Protein AF-A0A690A4S1-F1 (afdb_monomer_lite)

Foldseek 3Di:
DDDDPDPCPPPDDDDAPAEWQFFDPVPWDWFQDDPVSQAIGTPATETEPVGCPVDAWHHYPRHPPDIDGDPVVVVVCVVVVPPDDDDDDHHYDYD

InterPro domains:
  IPR012433 Immunity MXAN_0049 protein [PF07791] (12-90)

Organism: Campylobacter coli (NCBI:txid195)

Sequence (95 aa):
IKSQEMNYYDCKIMHVTKSLEALDYEHSVYTYMGDNNEYLSITKAVLKKSKLDGSHIFRIKDDEIPVFVSSEFRKIVRENNLLGFSFSEVMVYEN

Structure (mmCIF, N/CA/C/O backbone):
data_AF-A0A690A4S1-F1
#
_entry.id   AF-A0A690A4S1-F1
#
loop_
_atom_site.group_PDB
_atom_site.id
_atom_site.type_symbol
_atom_site.label_atom_id
_atom_site.label_alt_id
_atom_site.label_comp_id
_atom_site.label_asym_id
_atom_site.label_entity_id
_atom_site.label_seq_id
_atom_site.pdbx_PDB_ins_code
_atom_site.Cartn_x
_atom_site.Cartn_y
_atom_site.Cartn_z
_atom_site.occupancy
_atom_site.B_iso_or_equiv
_atom_site.auth_seq_id
_atom_site.auth_comp_id
_atom_site.auth_asym_id
_atom_site.auth_atom_id
_atom_site.pdbx_PDB_model_num
ATOM 1 N N . ILE A 1 1 ? 10.401 4.481 34.175 1.00 48.59 1 ILE A N 1
ATOM 2 C CA . ILE A 1 1 ? 9.348 3.979 33.259 1.00 48.59 1 ILE A CA 1
ATOM 3 C C . ILE A 1 1 ? 9.302 2.473 33.463 1.00 48.59 1 ILE A C 1
ATOM 5 O O . ILE A 1 1 ? 10.305 1.826 33.200 1.00 48.59 1 ILE A O 1
ATOM 9 N N . LYS A 1 2 ? 8.239 1.934 34.069 1.00 42.28 2 LYS A N 1
ATOM 10 C CA . LYS A 1 2 ? 8.089 0.478 34.204 1.00 42.28 2 LYS A CA 1
ATOM 11 C C . LYS A 1 2 ? 7.622 -0.050 32.850 1.00 42.28 2 LYS A C 1
ATOM 13 O O . LYS A 1 2 ? 6.566 0.362 32.384 1.00 42.28 2 LYS A O 1
ATOM 18 N N . SER A 1 3 ? 8.420 -0.899 32.216 1.00 55.97 3 SER A N 1
ATOM 19 C CA . SER A 1 3 ? 8.002 -1.669 31.047 1.00 55.97 3 SER A CA 1
ATOM 20 C C . SER A 1 3 ? 6.907 -2.640 31.490 1.00 55.97 3 SER A C 1
ATOM 22 O O . SER A 1 3 ? 7.179 -3.570 32.246 1.00 55.97 3 SER A O 1
ATOM 24 N N . GLN A 1 4 ? 5.660 -2.403 31.084 1.00 60.72 4 GLN A N 1
ATOM 25 C CA . GLN A 1 4 ? 4.663 -3.469 31.102 1.00 60.72 4 GLN A CA 1
ATOM 26 C C . GLN A 1 4 ? 5.064 -4.476 30.024 1.00 60.72 4 GLN A C 1
ATOM 28 O O . GLN A 1 4 ? 5.196 -4.106 28.859 1.00 60.72 4 GLN A O 1
ATOM 33 N N . GLU A 1 5 ? 5.283 -5.732 30.408 1.00 61.72 5 GLU A N 1
ATOM 34 C CA . GLU A 1 5 ? 5.373 -6.827 29.446 1.00 61.72 5 GLU A CA 1
ATOM 35 C C . GLU A 1 5 ? 4.012 -6.959 28.752 1.00 61.72 5 GLU A C 1
ATOM 37 O O . GLU A 1 5 ? 3.016 -7.349 29.363 1.00 61.72 5 GLU A O 1
ATOM 42 N N . MET A 1 6 ? 3.944 -6.572 27.477 1.00 61.81 6 MET A N 1
ATOM 43 C CA . MET A 1 6 ? 2.785 -6.850 26.635 1.00 61.81 6 MET A CA 1
ATOM 44 C C . MET A 1 6 ? 2.732 -8.354 26.369 1.00 61.81 6 MET A C 1
ATOM 46 O O . MET A 1 6 ? 3.665 -8.938 25.820 1.00 61.81 6 MET A O 1
ATOM 50 N N . ASN A 1 7 ? 1.632 -8.981 26.768 1.00 62.22 7 ASN A N 1
ATOM 51 C CA . ASN A 1 7 ? 1.391 -10.402 26.575 1.00 62.22 7 ASN A CA 1
ATOM 52 C C . ASN A 1 7 ? 0.973 -10.644 25.107 1.00 62.22 7 ASN A C 1
ATOM 54 O O . ASN A 1 7 ? -0.196 -10.521 24.755 1.00 62.22 7 ASN A O 1
ATOM 58 N N . TYR A 1 8 ? 1.947 -10.909 24.228 1.00 65.00 8 TYR A N 1
ATOM 59 C CA . TYR A 1 8 ? 1.743 -11.088 22.778 1.00 65.00 8 TYR A CA 1
ATOM 60 C C . TYR A 1 8 ? 1.095 -12.427 22.384 1.00 65.00 8 TYR A C 1
ATOM 62 O O . TYR A 1 8 ? 0.912 -12.676 21.194 1.00 65.00 8 TYR A O 1
ATOM 70 N N . TYR A 1 9 ? 0.750 -13.297 23.338 1.00 67.31 9 TYR A N 1
ATOM 71 C CA . TYR A 1 9 ? 0.261 -14.648 23.040 1.00 67.31 9 TYR A CA 1
ATOM 72 C C . TYR A 1 9 ? -1.090 -14.666 22.296 1.00 67.31 9 TYR A C 1
ATOM 74 O O . TYR A 1 9 ? -1.369 -15.632 21.591 1.00 67.31 9 TYR A O 1
ATOM 82 N N . ASP A 1 10 ? -1.865 -13.577 22.359 1.00 81.44 10 ASP A N 1
ATOM 83 C CA . ASP A 1 10 ? -3.124 -13.415 21.614 1.00 81.44 10 ASP A CA 1
ATOM 84 C C . ASP A 1 10 ? -2.985 -12.583 20.320 1.00 81.44 10 ASP A C 1
ATOM 86 O O . ASP A 1 10 ? -3.967 -12.349 19.609 1.00 81.44 10 ASP A O 1
ATOM 90 N N . CYS A 1 11 ? -1.775 -12.131 19.971 1.00 78.44 11 CYS A N 1
ATOM 91 C CA . CYS A 1 11 ? -1.544 -11.378 18.739 1.00 78.44 11 CYS A CA 1
ATOM 92 C C . CYS A 1 11 ? -1.413 -12.309 17.529 1.00 78.44 11 CYS A C 1
ATOM 94 O O . CYS A 1 11 ? -0.649 -13.272 17.528 1.00 78.44 11 CYS A O 1
ATOM 96 N N . LYS A 1 12 ? -2.108 -11.962 16.441 1.00 84.56 12 LYS A N 1
ATOM 97 C CA . LYS A 1 12 ? -1.951 -12.612 15.135 1.00 84.56 12 LYS A CA 1
ATOM 98 C C . LYS A 1 12 ? -1.167 -11.705 14.197 1.00 84.56 12 LYS A C 1
ATOM 100 O O . LYS A 1 12 ? -1.437 -10.509 14.118 1.00 84.56 12 LYS A O 1
ATOM 105 N N . ILE A 1 13 ? -0.231 -12.289 13.456 1.00 85.69 13 ILE A N 1
ATOM 106 C CA . ILE A 1 13 ? 0.488 -11.592 12.388 1.00 85.69 13 ILE A CA 1
ATOM 107 C C . ILE A 1 13 ? -0.329 -11.717 11.101 1.00 85.69 13 ILE A C 1
ATOM 109 O O . ILE A 1 13 ? -0.684 -12.819 10.686 1.00 85.69 13 ILE A O 1
ATOM 113 N N . MET A 1 14 ? -0.617 -10.584 10.463 1.00 87.62 14 MET A N 1
ATOM 114 C CA . MET A 1 14 ? -1.260 -10.549 9.153 1.00 87.62 14 MET A CA 1
ATOM 115 C C . MET A 1 14 ? -0.193 -10.499 8.058 1.00 87.62 14 MET A C 1
ATOM 117 O O . MET A 1 14 ? 0.545 -9.522 7.949 1.00 87.62 14 MET A O 1
ATOM 121 N N . HIS A 1 15 ? -0.144 -11.531 7.217 1.00 90.62 15 HIS A N 1
ATOM 122 C CA . HIS A 1 15 ? 0.676 -11.528 6.010 1.00 90.62 15 HIS A CA 1
ATOM 123 C C . HIS A 1 15 ? -0.171 -11.092 4.806 1.00 90.62 15 HIS A C 1
ATOM 125 O O . HIS A 1 15 ? -1.134 -11.763 4.440 1.00 90.62 15 HIS A O 1
ATOM 131 N N . VAL A 1 16 ? 0.183 -9.961 4.191 1.00 92.38 16 VAL A N 1
ATOM 132 C CA . VAL A 1 16 ? -0.467 -9.466 2.967 1.00 92.38 16 VAL A CA 1
ATOM 133 C C . VAL A 1 16 ? 0.193 -10.119 1.756 1.00 92.38 16 VAL A C 1
ATOM 135 O O . VAL A 1 16 ? 1.292 -9.729 1.380 1.00 92.38 16 VAL A O 1
ATOM 138 N 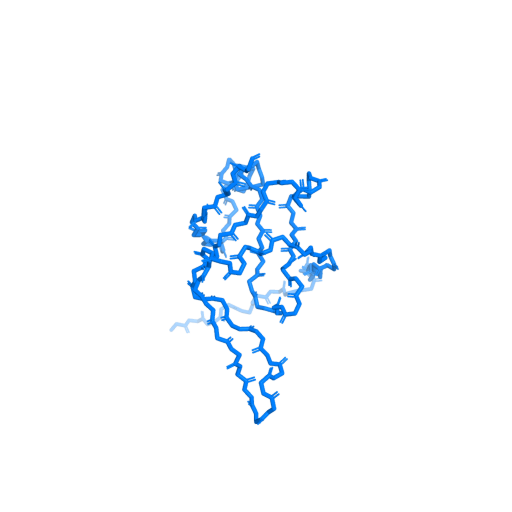N . THR A 1 17 ? -0.478 -11.098 1.149 1.00 92.69 17 THR A N 1
ATOM 139 C CA . THR A 1 17 ? 0.047 -11.880 0.012 1.00 92.69 17 THR A CA 1
ATOM 140 C C . THR A 1 17 ? -0.430 -11.385 -1.351 1.00 92.69 17 THR A C 1
ATOM 142 O O . THR A 1 17 ? 0.150 -11.735 -2.378 1.00 92.69 17 THR A O 1
ATOM 145 N N . LYS A 1 18 ? -1.492 -10.573 -1.389 1.00 95.12 18 LYS A N 1
ATOM 146 C CA . LYS A 1 18 ? -2.020 -10.015 -2.635 1.00 95.12 18 LYS A CA 1
ATOM 147 C C . LYS A 1 18 ? -1.051 -8.962 -3.174 1.00 95.12 18 LYS A C 1
ATOM 149 O O . LYS A 1 18 ? -0.801 -7.953 -2.515 1.00 95.12 18 LYS A O 1
ATOM 154 N N . SER A 1 19 ? -0.551 -9.194 -4.382 1.00 94.31 19 SER A N 1
ATOM 155 C CA . SER A 1 19 ? 0.325 -8.282 -5.115 1.00 94.31 19 SER A CA 1
ATOM 156 C C . SER A 1 19 ? -0.334 -7.872 -6.432 1.00 94.31 19 SER A C 1
ATOM 158 O O . SER A 1 19 ? -0.934 -8.714 -7.105 1.00 94.31 19 SER A O 1
ATOM 160 N N . LEU A 1 20 ? -0.266 -6.582 -6.771 1.00 95.56 20 LEU A N 1
ATOM 161 C CA . LEU A 1 20 ? -0.868 -6.005 -7.974 1.00 95.56 20 LEU A CA 1
ATOM 162 C C . LEU A 1 20 ? 0.173 -5.268 -8.826 1.00 95.56 20 LEU A C 1
ATOM 164 O O . LEU A 1 20 ? 0.978 -4.485 -8.322 1.00 95.56 20 LEU A O 1
ATOM 168 N N . GLU A 1 21 ? 0.076 -5.428 -10.145 1.00 95.00 21 GLU A N 1
ATOM 169 C CA . GLU A 1 21 ? 0.791 -4.613 -11.142 1.00 95.00 21 GLU A CA 1
ATOM 170 C C . GLU A 1 21 ? 0.036 -3.300 -11.406 1.00 95.00 21 GLU A C 1
ATOM 172 O O . GLU A 1 21 ? -0.419 -3.026 -12.519 1.00 95.00 21 GLU A O 1
ATOM 177 N N . ALA A 1 22 ? -0.176 -2.516 -10.346 1.00 95.50 22 ALA A N 1
ATOM 178 C CA . ALA A 1 22 ? -1.011 -1.316 -10.383 1.00 95.50 22 ALA A CA 1
ATOM 179 C C . ALA A 1 22 ? -0.223 -0.000 -10.364 1.00 95.50 22 ALA A C 1
ATOM 181 O O . ALA A 1 22 ? -0.841 1.056 -10.465 1.00 95.50 22 ALA A O 1
ATOM 182 N N . LEU A 1 23 ? 1.107 -0.031 -10.251 1.00 95.44 23 LEU A N 1
ATOM 183 C CA . LEU A 1 23 ? 1.910 1.188 -10.255 1.00 95.44 23 LEU A CA 1
ATOM 184 C C . LEU A 1 23 ? 1.915 1.833 -11.642 1.00 95.44 23 LEU A C 1
ATOM 186 O O . LEU A 1 23 ? 2.127 1.179 -12.668 1.00 95.44 23 LEU A O 1
ATOM 190 N N . ASP A 1 24 ? 1.696 3.139 -11.671 1.00 95.62 24 ASP A N 1
ATOM 191 C CA . ASP A 1 24 ? 1.895 3.943 -12.858 1.00 95.62 24 ASP A CA 1
ATOM 192 C C . ASP A 1 24 ? 3.321 4.486 -12.907 1.00 95.62 24 ASP A C 1
ATOM 194 O O . ASP A 1 24 ? 3.617 5.525 -12.319 1.00 95.62 24 ASP A O 1
ATOM 198 N N . TYR A 1 25 ? 4.209 3.771 -13.595 1.00 93.81 25 TYR A N 1
ATOM 199 C CA . TYR A 1 25 ? 5.612 4.156 -13.737 1.00 93.81 25 TYR A CA 1
ATOM 200 C C . TYR A 1 25 ? 5.817 5.497 -14.466 1.00 93.81 25 TYR A C 1
ATOM 202 O O . TYR A 1 25 ? 6.865 6.107 -14.296 1.00 93.81 25 TYR A O 1
ATOM 210 N N . GLU A 1 26 ? 4.842 5.995 -15.233 1.00 95.38 26 GLU A N 1
ATOM 211 C CA . GLU A 1 26 ? 4.976 7.289 -15.924 1.00 95.38 26 GLU A CA 1
ATOM 212 C C . GLU A 1 26 ? 4.749 8.475 -14.978 1.00 95.38 26 GLU A C 1
ATOM 214 O O . GLU A 1 26 ? 5.375 9.524 -15.119 1.00 95.38 26 GLU A O 1
ATOM 219 N N . HIS A 1 27 ? 3.870 8.301 -13.988 1.00 96.06 27 HIS A N 1
ATOM 220 C CA . HIS A 1 27 ? 3.444 9.369 -13.078 1.00 96.06 27 HIS A CA 1
ATOM 221 C C . HIS A 1 27 ? 3.966 9.206 -11.640 1.00 96.06 27 HIS A C 1
ATOM 223 O O . HIS A 1 27 ? 3.832 10.122 -10.822 1.00 96.06 27 HIS A O 1
ATOM 229 N N . SER A 1 28 ? 4.549 8.051 -11.314 1.00 95.38 28 SER A N 1
ATOM 230 C CA . SER A 1 28 ? 5.131 7.759 -10.000 1.00 95.38 28 SER A CA 1
ATOM 231 C C . SER A 1 28 ? 6.580 8.228 -9.901 1.00 95.38 28 SER A C 1
ATOM 233 O O . SER A 1 28 ? 7.309 8.275 -10.886 1.00 95.38 28 SER A O 1
ATOM 235 N N . VAL A 1 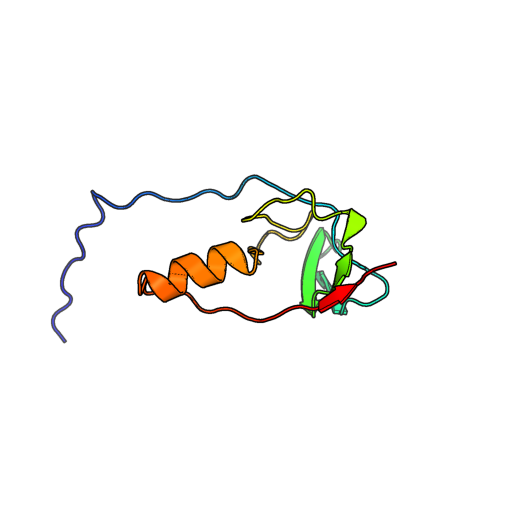29 ? 7.025 8.516 -8.677 1.00 95.12 29 VAL A N 1
ATOM 236 C CA . VAL A 1 29 ? 8.443 8.738 -8.367 1.00 95.12 29 VAL A CA 1
ATOM 237 C C . VAL A 1 29 ? 8.960 7.511 -7.642 1.00 95.12 29 VAL A C 1
ATOM 239 O O . VAL A 1 29 ? 8.512 7.204 -6.533 1.00 95.12 29 VAL A O 1
ATOM 242 N N . TYR A 1 30 ? 9.905 6.825 -8.268 1.00 93.50 30 TYR A N 1
ATOM 243 C CA . TYR A 1 30 ? 10.509 5.607 -7.755 1.00 93.50 30 TYR A CA 1
ATOM 244 C C . TYR A 1 30 ? 11.980 5.532 -8.163 1.00 93.50 30 TYR A C 1
ATOM 246 O O . TYR A 1 30 ? 12.424 6.216 -9.085 1.00 93.50 30 TYR A O 1
ATOM 254 N N . THR A 1 31 ? 12.732 4.688 -7.470 1.00 92.62 31 THR A N 1
ATOM 255 C CA . THR A 1 31 ? 14.095 4.315 -7.841 1.00 92.62 31 THR A CA 1
ATOM 256 C C . THR A 1 31 ? 14.261 2.818 -7.669 1.00 92.62 31 THR A C 1
ATOM 258 O O . THR A 1 31 ? 13.584 2.208 -6.841 1.00 92.62 31 THR A O 1
ATOM 261 N N . TYR A 1 32 ? 15.186 2.237 -8.420 1.00 91.38 32 TYR A N 1
ATOM 262 C CA . TYR A 1 32 ? 15.707 0.923 -8.084 1.00 91.38 32 TYR A CA 1
ATOM 263 C C . TYR A 1 32 ? 16.912 1.076 -7.153 1.00 91.38 32 TYR A C 1
ATOM 265 O O . TYR A 1 32 ? 17.656 2.056 -7.246 1.00 91.38 32 TYR A O 1
ATOM 273 N N . MET A 1 33 ? 17.046 0.151 -6.210 1.00 87.38 33 MET A N 1
ATOM 274 C CA . MET A 1 33 ? 18.110 0.091 -5.211 1.00 87.38 33 MET A CA 1
ATOM 275 C C . MET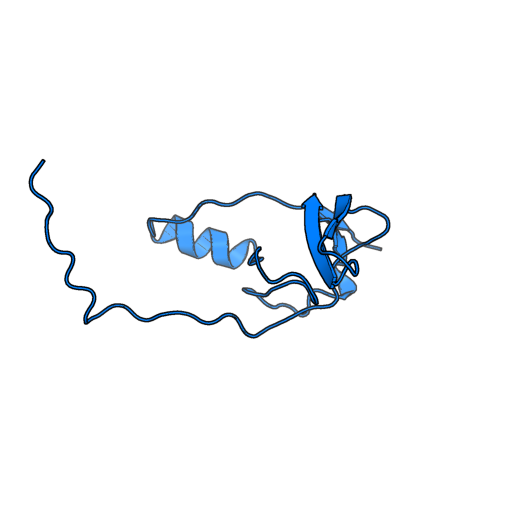 A 1 33 ? 18.769 -1.294 -5.223 1.00 87.38 33 MET A C 1
ATOM 277 O O . MET A 1 33 ? 18.229 -2.251 -5.779 1.00 87.38 33 MET A O 1
ATOM 281 N N . GLY A 1 34 ? 19.925 -1.398 -4.565 1.00 86.75 34 GLY A N 1
ATOM 282 C CA . GLY A 1 34 ? 20.757 -2.603 -4.534 1.00 86.75 34 GLY A CA 1
ATOM 283 C C . GLY A 1 34 ? 21.807 -2.611 -5.642 1.00 86.75 34 GLY A C 1
ATOM 284 O O . GLY A 1 34 ? 21.689 -1.881 -6.626 1.00 86.75 34 GLY A O 1
ATOM 285 N N . ASP A 1 35 ? 22.829 -3.450 -5.483 1.00 90.25 35 ASP A N 1
ATOM 286 C CA . ASP A 1 35 ? 23.982 -3.500 -6.395 1.00 9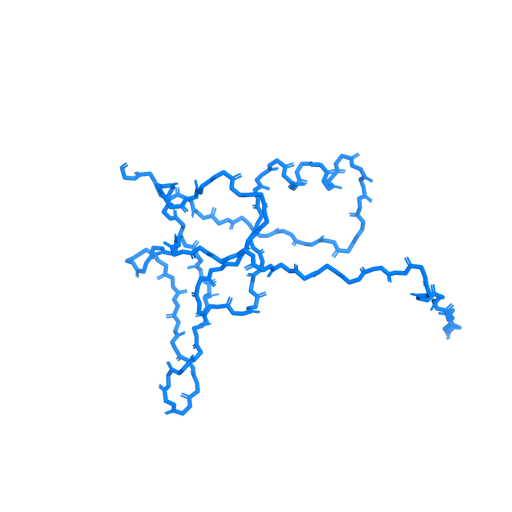0.25 35 ASP A CA 1
ATOM 287 C C . ASP A 1 35 ? 23.574 -3.827 -7.843 1.00 90.25 35 ASP A C 1
ATOM 289 O O . ASP A 1 35 ? 24.223 -3.376 -8.787 1.00 90.25 35 ASP A O 1
ATOM 293 N N . ASN A 1 36 ? 22.457 -4.545 -8.021 1.00 90.19 36 ASN A N 1
ATOM 294 C CA . ASN A 1 36 ? 21.903 -4.910 -9.326 1.00 90.19 36 ASN A CA 1
ATOM 295 C C . ASN A 1 36 ? 20.546 -4.254 -9.633 1.00 90.19 36 ASN A C 1
ATOM 297 O O . ASN A 1 36 ? 19.830 -4.752 -10.502 1.00 90.19 36 ASN A O 1
ATOM 301 N N . ASN A 1 37 ? 20.168 -3.163 -8.950 1.00 85.88 37 ASN A N 1
ATOM 302 C CA . ASN A 1 37 ? 18.854 -2.515 -9.117 1.00 85.88 37 ASN A CA 1
ATOM 303 C C . ASN A 1 37 ? 17.665 -3.472 -8.882 1.00 85.88 37 ASN A C 1
ATOM 305 O O . ASN A 1 37 ? 16.652 -3.423 -9.577 1.00 85.88 37 ASN A O 1
ATOM 309 N N . GLU A 1 38 ? 17.803 -4.363 -7.907 1.00 87.19 38 GLU A N 1
ATOM 310 C CA . GLU A 1 38 ? 16.880 -5.473 -7.655 1.00 87.19 38 GLU A CA 1
ATOM 311 C C . GLU A 1 38 ? 15.695 -5.106 -6.745 1.00 87.19 38 GLU A C 1
ATOM 313 O O . GLU A 1 38 ? 14.696 -5.821 -6.735 1.00 87.19 38 GLU A O 1
ATOM 318 N N . TYR A 1 39 ? 15.760 -3.976 -6.031 1.00 86.88 39 TYR A N 1
ATOM 319 C CA . TYR A 1 39 ? 14.691 -3.528 -5.130 1.00 86.88 39 TYR A CA 1
ATOM 320 C C . TYR A 1 39 ? 14.004 -2.275 -5.662 1.00 86.88 39 TYR A C 1
ATOM 322 O O . TYR A 1 39 ? 14.651 -1.243 -5.842 1.00 86.88 39 TYR A O 1
ATOM 330 N N . LEU A 1 40 ? 12.687 -2.327 -5.864 1.00 90.69 40 LEU A N 1
ATOM 331 C CA . LEU A 1 40 ? 11.895 -1.142 -6.178 1.00 90.69 40 LEU A CA 1
ATOM 332 C C . LEU A 1 40 ? 11.616 -0.353 -4.893 1.00 90.69 40 LEU A C 1
ATOM 334 O O . LEU A 1 40 ? 11.083 -0.890 -3.928 1.00 90.69 40 LEU A O 1
ATOM 338 N N . SER A 1 41 ? 11.939 0.939 -4.892 1.00 89.31 41 SER A N 1
ATOM 339 C CA . SER A 1 41 ? 11.593 1.862 -3.812 1.00 89.31 41 SER A CA 1
ATOM 340 C C . SER A 1 41 ? 10.712 2.985 -4.346 1.00 89.31 41 SER A C 1
ATOM 342 O O . SER A 1 41 ? 11.131 3.770 -5.202 1.00 89.31 41 SER A O 1
ATOM 344 N N . ILE A 1 42 ? 9.475 3.058 -3.851 1.00 91.88 42 ILE A N 1
ATOM 345 C CA . ILE A 1 42 ? 8.477 4.036 -4.289 1.00 91.88 42 ILE A CA 1
ATOM 346 C C . ILE A 1 42 ? 8.421 5.203 -3.297 1.00 91.88 42 ILE A C 1
ATOM 348 O O . ILE A 1 42 ? 7.976 5.055 -2.161 1.00 91.88 42 ILE A O 1
ATOM 352 N N . THR A 1 43 ? 8.803 6.399 -3.748 1.00 90.19 43 THR A N 1
ATOM 353 C CA . THR A 1 43 ? 8.720 7.633 -2.945 1.00 90.19 43 THR A CA 1
ATOM 354 C C . THR A 1 43 ? 7.360 8.314 -3.096 1.00 90.19 43 THR A C 1
ATOM 356 O O . THR A 1 43 ? 6.824 8.874 -2.141 1.00 90.19 43 THR A O 1
ATOM 359 N N . LYS A 1 44 ? 6.780 8.273 -4.303 1.00 92.56 44 LYS A N 1
ATOM 360 C CA . LYS A 1 44 ? 5.439 8.795 -4.592 1.00 92.56 44 LYS A CA 1
ATOM 361 C C . LYS A 1 44 ? 4.717 7.842 -5.531 1.00 92.56 44 LYS A C 1
ATOM 363 O O . LYS A 1 44 ? 5.071 7.755 -6.703 1.00 92.56 44 LYS A O 1
ATOM 368 N N . ALA A 1 45 ? 3.693 7.168 -5.022 1.00 94.31 45 ALA A N 1
ATOM 369 C CA . ALA A 1 45 ? 2.907 6.229 -5.809 1.00 94.31 45 ALA A CA 1
ATOM 370 C C . ALA A 1 45 ? 1.749 6.933 -6.532 1.00 94.31 45 ALA A C 1
ATOM 372 O O . ALA A 1 45 ? 0.996 7.704 -5.929 1.00 94.31 45 ALA A O 1
ATOM 373 N N . VAL A 1 46 ? 1.583 6.610 -7.811 1.00 96.06 46 VAL A N 1
ATOM 374 C CA . VAL A 1 46 ? 0.359 6.833 -8.583 1.00 96.06 46 VAL A CA 1
ATOM 375 C C . VAL A 1 46 ? -0.139 5.470 -9.041 1.00 96.06 46 VAL A C 1
ATOM 377 O O . VAL A 1 46 ? 0.636 4.679 -9.576 1.00 96.06 46 VAL A O 1
ATOM 380 N N . LEU A 1 47 ? -1.410 5.162 -8.791 1.00 96.06 47 LEU A N 1
ATOM 381 C CA . LEU A 1 47 ? -1.982 3.847 -9.081 1.00 96.06 47 LEU A CA 1
ATOM 382 C C . LEU A 1 47 ? -2.912 3.891 -10.295 1.00 96.06 47 LEU A C 1
ATOM 384 O O . LEU A 1 47 ? -3.744 4.786 -10.413 1.00 96.06 47 LEU A O 1
ATOM 388 N N . LYS A 1 48 ? -2.827 2.884 -11.164 1.00 96.12 48 LYS A N 1
ATOM 389 C CA . LYS A 1 48 ? -3.716 2.696 -12.318 1.00 96.12 48 LYS A CA 1
ATOM 390 C C . LYS A 1 48 ? -5.043 2.104 -11.857 1.00 96.12 48 LYS A C 1
ATOM 392 O O . LYS A 1 48 ? -5.087 0.932 -11.480 1.00 96.12 48 LYS A O 1
ATOM 397 N N . LYS A 1 49 ? -6.143 2.864 -11.946 1.00 93.75 49 LYS A N 1
ATOM 398 C CA . LYS A 1 49 ? -7.478 2.399 -11.511 1.00 93.75 49 LYS A CA 1
ATOM 399 C C . LYS A 1 49 ? -7.893 1.078 -12.160 1.00 93.75 49 LYS A C 1
ATOM 401 O O . LYS A 1 49 ? -8.413 0.203 -11.479 1.00 93.75 49 LYS A O 1
ATOM 406 N N . SER A 1 50 ? -7.599 0.901 -13.449 1.00 94.31 50 SER A N 1
ATOM 407 C CA . SER A 1 50 ? -7.918 -0.317 -14.213 1.00 94.31 50 SER A CA 1
ATOM 408 C C . SER A 1 50 ? -7.211 -1.584 -13.714 1.00 94.31 50 SER A C 1
ATOM 410 O O . SER A 1 50 ? -7.581 -2.687 -14.110 1.00 94.31 50 SER A O 1
ATOM 412 N N . LYS A 1 51 ? -6.194 -1.440 -12.857 1.00 95.38 51 LYS A N 1
ATOM 413 C CA . LYS A 1 51 ? -5.434 -2.538 -12.246 1.00 95.38 51 LYS A CA 1
ATOM 414 C C . LYS A 1 51 ? -5.799 -2.772 -10.777 1.00 95.38 51 LYS A C 1
ATOM 416 O O . LYS A 1 51 ? -5.307 -3.729 -10.185 1.00 95.38 51 LYS A O 1
ATOM 421 N N . LEU A 1 52 ? -6.654 -1.927 -10.195 1.00 93.38 52 LEU A N 1
ATOM 422 C CA . LEU A 1 52 ? -7.213 -2.119 -8.860 1.00 93.38 52 LEU A CA 1
ATOM 423 C C . LEU A 1 52 ? -8.437 -3.035 -8.988 1.00 93.38 52 LEU A C 1
ATOM 425 O O . LEU A 1 52 ? -9.525 -2.602 -9.349 1.00 93.38 52 LEU A O 1
ATOM 429 N N . ASP A 1 53 ? -8.257 -4.322 -8.715 1.00 91.75 53 ASP A N 1
ATOM 430 C CA . ASP A 1 53 ? -9.263 -5.384 -8.885 1.00 91.75 53 ASP A CA 1
ATOM 431 C C . ASP A 1 53 ? -10.318 -5.439 -7.757 1.00 91.75 53 ASP A C 1
ATOM 433 O O . ASP A 1 53 ? -10.854 -6.499 -7.440 1.00 91.75 53 ASP A O 1
ATOM 437 N N . GLY A 1 54 ? -10.593 -4.300 -7.116 1.00 92.81 54 GLY A N 1
ATOM 438 C CA . GLY A 1 54 ? -11.446 -4.215 -5.926 1.00 92.81 54 GLY A CA 1
ATOM 439 C C . GLY A 1 54 ? -10.773 -4.661 -4.621 1.00 92.81 54 GLY A C 1
ATOM 440 O O . GLY A 1 54 ? -11.417 -4.640 -3.576 1.00 92.81 54 GLY A O 1
ATOM 441 N N . SER A 1 55 ? -9.487 -5.034 -4.635 1.00 94.81 55 SER A N 1
ATOM 442 C CA . SER A 1 55 ? -8.757 -5.41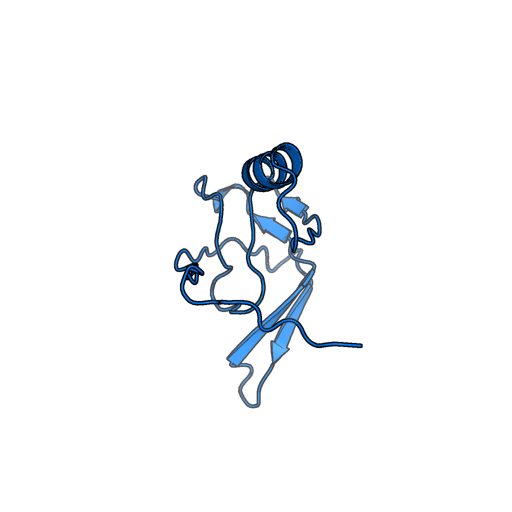0 -3.416 1.00 94.81 55 SER A CA 1
ATOM 443 C C . SER A 1 55 ? -8.670 -4.270 -2.395 1.00 94.81 55 SER A C 1
ATOM 445 O O . SER A 1 55 ? -8.265 -3.150 -2.709 1.00 94.81 55 SER A O 1
ATOM 447 N N . HIS A 1 56 ? -8.965 -4.581 -1.129 1.00 96.69 56 HIS A N 1
ATOM 448 C CA . HIS A 1 56 ? -8.908 -3.605 -0.036 1.00 96.69 56 HIS A CA 1
ATOM 449 C C . HIS A 1 56 ? -7.546 -3.491 0.647 1.00 96.69 56 HIS A C 1
ATOM 451 O O . HIS A 1 56 ? -7.302 -2.455 1.258 1.00 96.69 56 HIS A O 1
ATOM 457 N N . ILE A 1 57 ? -6.708 -4.531 0.587 1.00 96.81 57 ILE A N 1
ATOM 458 C CA . ILE A 1 57 ? -5.364 -4.584 1.178 1.00 96.81 57 ILE A CA 1
ATOM 459 C C . ILE A 1 57 ? -4.463 -5.328 0.193 1.00 96.81 57 ILE A C 1
ATOM 461 O O . ILE A 1 57 ? -4.756 -6.470 -0.162 1.00 96.81 57 ILE A O 1
ATOM 465 N N . PHE A 1 58 ? -3.389 -4.694 -0.264 1.00 96.38 58 PHE A N 1
ATOM 466 C CA . PHE A 1 58 ? -2.473 -5.286 -1.238 1.00 96.38 58 PHE A CA 1
ATOM 467 C C . PHE A 1 58 ? -1.095 -4.624 -1.186 1.00 96.38 58 PHE A C 1
ATOM 469 O O . PHE A 1 58 ? -0.887 -3.613 -0.515 1.00 96.38 58 PHE A O 1
ATOM 476 N N . ARG A 1 59 ? -0.148 -5.208 -1.913 1.00 94.94 59 ARG A N 1
ATOM 477 C CA . ARG A 1 59 ? 1.183 -4.659 -2.190 1.00 94.94 59 ARG A CA 1
ATOM 478 C C . ARG A 1 59 ? 1.336 -4.390 -3.681 1.00 94.94 59 ARG A C 1
ATOM 480 O O . ARG A 1 59 ? 0.613 -4.968 -4.497 1.00 94.94 59 ARG A O 1
ATOM 487 N N . ILE A 1 60 ? 2.285 -3.536 -4.036 1.00 94.44 60 ILE A N 1
ATOM 488 C CA . ILE A 1 60 ? 2.699 -3.367 -5.429 1.00 94.44 60 ILE A CA 1
ATOM 489 C C . ILE A 1 60 ? 3.718 -4.447 -5.766 1.00 94.44 60 ILE A C 1
ATOM 491 O O . ILE A 1 60 ? 4.520 -4.842 -4.923 1.00 94.44 60 ILE A O 1
ATOM 495 N N . LYS A 1 61 ? 3.637 -4.984 -6.983 1.00 89.62 61 LYS A N 1
ATOM 496 C CA . LYS A 1 61 ? 4.611 -5.963 -7.460 1.00 89.62 61 LYS A CA 1
ATOM 497 C C . LYS A 1 61 ? 6.025 -5.380 -7.371 1.00 89.62 61 LYS A C 1
ATOM 499 O O . LYS A 1 61 ? 6.230 -4.220 -7.715 1.00 89.62 61 LYS A O 1
ATOM 504 N N . ASP A 1 62 ? 6.956 -6.192 -6.886 1.00 84.75 62 ASP A N 1
ATOM 505 C CA . ASP A 1 62 ? 8.375 -5.861 -6.707 1.00 84.75 62 ASP A CA 1
ATOM 506 C C . ASP A 1 62 ? 8.681 -4.804 -5.620 1.00 84.75 62 ASP A C 1
ATOM 508 O O . ASP A 1 62 ? 9.850 -4.508 -5.386 1.00 84.75 62 ASP A O 1
ATOM 512 N N . ASP A 1 63 ? 7.667 -4.288 -4.904 1.00 83.75 63 ASP A N 1
ATOM 513 C CA . ASP A 1 63 ? 7.842 -3.444 -3.714 1.00 83.75 63 ASP A CA 1
ATOM 514 C C . ASP A 1 63 ? 7.327 -4.151 -2.446 1.00 83.75 63 ASP A C 1
ATOM 516 O O . ASP A 1 63 ? 6.128 -4.377 -2.239 1.00 83.75 63 ASP A O 1
ATOM 520 N N . GLU A 1 64 ? 8.264 -4.517 -1.572 1.00 76.50 64 GLU A N 1
ATOM 521 C CA . GLU A 1 64 ? 8.005 -5.306 -0.369 1.00 76.50 64 GLU A CA 1
ATOM 522 C C . GLU A 1 64 ? 7.738 -4.466 0.889 1.00 76.50 64 GLU A C 1
ATOM 524 O O . GLU A 1 64 ? 7.577 -5.028 1.976 1.00 76.50 64 GLU A O 1
ATOM 529 N N . ILE A 1 65 ? 7.671 -3.138 0.799 1.00 83.62 65 ILE A N 1
ATOM 530 C CA . ILE A 1 65 ? 7.548 -2.300 2.002 1.00 83.62 65 ILE A CA 1
ATOM 531 C C . ILE A 1 65 ? 6.136 -1.719 2.181 1.00 83.62 65 ILE A C 1
ATOM 533 O O . ILE A 1 65 ? 5.503 -2.011 3.203 1.00 83.62 65 ILE A O 1
ATOM 537 N N . PRO A 1 66 ? 5.591 -0.916 1.250 1.00 89.81 66 PRO A N 1
ATOM 538 C CA . PRO A 1 66 ? 4.308 -0.272 1.436 1.00 89.81 66 PRO A CA 1
ATOM 539 C C . PRO A 1 66 ? 3.154 -1.257 1.243 1.00 89.81 66 PRO A C 1
ATOM 541 O O . PRO A 1 66 ? 3.040 -1.972 0.245 1.00 89.81 66 PRO A O 1
ATOM 544 N N . VAL A 1 67 ? 2.239 -1.235 2.208 1.00 94.31 67 VAL A N 1
ATOM 545 C CA . VAL A 1 67 ? 0.925 -1.862 2.090 1.00 94.31 67 VAL A CA 1
ATOM 546 C C . VAL A 1 67 ? -0.070 -0.783 1.693 1.00 94.31 67 VAL A C 1
ATOM 548 O O . VAL A 1 67 ? -0.229 0.223 2.385 1.00 94.31 67 VAL A O 1
ATOM 551 N N . PHE A 1 68 ? -0.759 -1.010 0.585 1.00 96.06 68 PHE A N 1
ATOM 552 C CA . PHE A 1 68 ? -1.813 -0.140 0.095 1.00 96.06 68 PHE A CA 1
ATOM 553 C C . PHE A 1 68 ? -3.155 -0.639 0.600 1.00 96.06 68 PHE A C 1
ATOM 555 O O . PHE A 1 68 ? -3.411 -1.846 0.657 1.00 96.06 68 PHE A O 1
ATOM 562 N N . VAL A 1 69 ? -4.020 0.307 0.956 1.00 97.38 69 VAL A N 1
ATOM 563 C CA . VAL A 1 69 ? -5.375 0.009 1.399 1.00 97.38 69 VAL A CA 1
ATOM 564 C C . VAL A 1 69 ? -6.395 0.899 0.713 1.00 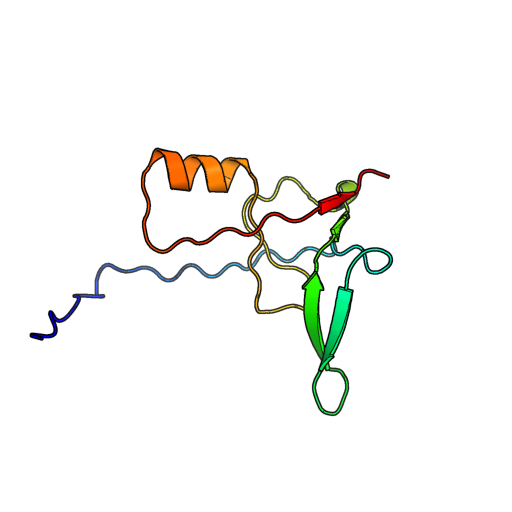97.38 69 VAL A C 1
ATOM 566 O O . VAL A 1 69 ? -6.128 2.057 0.397 1.00 97.38 69 VAL A O 1
ATOM 569 N N . SER A 1 70 ? -7.591 0.360 0.513 1.00 97.12 70 SER A N 1
ATOM 570 C CA . SER A 1 70 ? -8.729 1.136 0.022 1.00 97.12 70 SER A CA 1
ATOM 571 C C . SER A 1 70 ? -9.185 2.199 1.034 1.00 97.12 70 SER A C 1
ATOM 573 O O . SER A 1 70 ? -8.976 2.082 2.247 1.00 97.12 70 SER A O 1
ATOM 575 N N . SER A 1 71 ? -9.888 3.219 0.539 1.00 96.19 71 SER A N 1
ATOM 576 C CA . SER A 1 71 ? -10.551 4.220 1.382 1.00 96.19 71 SER A CA 1
ATOM 577 C C . SER A 1 71 ? -11.594 3.600 2.320 1.00 96.19 71 SER A C 1
ATOM 579 O O . SER A 1 71 ? -11.731 4.053 3.455 1.00 96.19 71 SER A O 1
ATOM 581 N N . GLU A 1 72 ? -12.276 2.540 1.882 1.00 97.50 72 GLU A N 1
ATOM 582 C CA . GLU A 1 72 ? -13.238 1.782 2.687 1.00 97.50 72 GLU A CA 1
ATOM 583 C C . GLU A 1 72 ? -12.570 1.101 3.887 1.00 97.50 72 GLU A C 1
ATOM 585 O O . GLU A 1 72 ? -13.027 1.257 5.018 1.00 97.50 72 GLU A O 1
ATOM 590 N N . PHE A 1 73 ? -11.425 0.443 3.680 1.00 97.56 73 PHE A N 1
ATOM 591 C CA . PHE A 1 73 ? -10.654 -0.138 4.782 1.00 97.56 73 PHE A CA 1
ATOM 592 C C . PHE A 1 73 ? -10.217 0.934 5.793 1.00 97.56 73 PHE A C 1
ATOM 594 O O . PHE A 1 73 ? -10.424 0.784 6.998 1.00 97.56 73 PHE A O 1
ATOM 601 N N . ARG A 1 74 ? -9.668 2.061 5.312 1.00 97.88 74 ARG A N 1
ATOM 602 C CA . ARG A 1 74 ? -9.280 3.196 6.173 1.00 97.88 74 ARG A CA 1
ATOM 603 C C . ARG A 1 74 ? -10.468 3.746 6.965 1.00 97.88 74 ARG A C 1
ATOM 605 O O . ARG A 1 74 ? -10.297 4.128 8.123 1.00 97.88 74 ARG A O 1
ATOM 612 N N . LYS A 1 75 ? -11.655 3.810 6.354 1.00 98.19 75 LYS A N 1
ATOM 613 C CA . LYS A 1 75 ? -12.888 4.240 7.021 1.00 98.19 75 LYS A CA 1
ATOM 614 C C . LYS A 1 75 ? -13.227 3.303 8.182 1.00 98.19 75 LYS A C 1
ATOM 616 O O . LYS A 1 75 ? -13.360 3.791 9.299 1.00 98.19 75 LYS A O 1
ATOM 621 N N . ILE A 1 76 ? -13.241 1.987 7.953 1.00 98.19 76 ILE A N 1
ATOM 622 C CA . ILE A 1 76 ? -13.505 0.977 8.995 1.00 98.19 76 ILE A CA 1
ATOM 623 C C . ILE A 1 76 ? -12.501 1.096 10.150 1.00 98.19 76 ILE A C 1
ATOM 625 O O . ILE A 1 76 ? -12.903 1.099 11.313 1.00 98.19 76 ILE A O 1
ATOM 629 N N . VAL A 1 77 ? -11.205 1.246 9.849 1.00 97.62 77 VAL A N 1
ATOM 630 C CA . VAL A 1 77 ? -10.153 1.436 10.866 1.00 97.62 77 VAL A CA 1
ATOM 631 C C . VAL A 1 77 ? -10.453 2.641 11.761 1.00 97.62 77 VAL A C 1
ATOM 633 O O . VAL A 1 77 ? -10.356 2.543 12.984 1.00 97.62 77 VAL A O 1
ATOM 636 N N . ARG A 1 78 ? -10.840 3.771 11.158 1.00 97.00 78 ARG A N 1
ATOM 637 C CA . ARG A 1 78 ? -11.141 5.012 11.883 1.00 97.00 78 ARG A CA 1
ATOM 638 C C . ARG A 1 78 ? -12.432 4.926 12.688 1.00 97.00 78 ARG A C 1
ATOM 640 O O . ARG A 1 78 ? -12.433 5.328 13.843 1.00 97.00 78 ARG A O 1
ATOM 647 N N . GLU A 1 79 ? -13.502 4.392 12.106 1.00 98.31 79 GLU A N 1
ATOM 648 C CA . GLU A 1 79 ? -14.804 4.251 12.775 1.00 98.31 79 GLU A CA 1
ATOM 649 C C . GLU A 1 79 ? -14.728 3.339 14.005 1.00 98.31 79 GLU A C 1
ATOM 651 O O . GLU A 1 79 ? -15.439 3.558 14.982 1.00 98.31 79 GLU A O 1
ATOM 656 N N . ASN A 1 80 ? -13.817 2.362 13.991 1.00 98.19 80 ASN A N 1
ATOM 657 C CA . ASN A 1 80 ? -13.571 1.459 15.115 1.00 98.19 80 ASN A CA 1
ATOM 658 C C . ASN A 1 80 ? -12.448 1.932 16.054 1.00 98.19 80 ASN A C 1
ATOM 660 O O . ASN A 1 80 ? -12.102 1.215 16.990 1.00 98.19 80 ASN A O 1
ATOM 664 N N . ASN A 1 81 ? -11.873 3.120 15.829 1.00 96.62 81 ASN A N 1
ATOM 665 C CA . ASN A 1 81 ? -10.774 3.682 16.621 1.00 96.62 81 ASN A CA 1
ATOM 666 C C . ASN A 1 81 ? -9.577 2.724 16.798 1.00 96.62 81 ASN A C 1
ATOM 668 O O . ASN A 1 81 ? -8.959 2.689 17.865 1.00 96.62 81 ASN A O 1
ATOM 672 N N . LEU A 1 82 ? -9.240 1.933 15.769 1.00 95.62 82 LEU A N 1
ATOM 673 C CA . LEU A 1 82 ? -8.086 1.037 15.852 1.00 95.62 82 LEU A CA 1
ATOM 674 C C . LEU A 1 82 ? -6.792 1.862 15.903 1.00 95.62 82 LEU A C 1
ATOM 676 O O . LEU A 1 82 ? -6.569 2.763 15.091 1.00 95.62 82 LEU A O 1
ATOM 680 N N . LEU A 1 83 ? -5.934 1.542 16.868 1.00 92.50 83 LEU A N 1
ATOM 681 C CA . LEU A 1 83 ? -4.682 2.254 17.117 1.00 92.50 83 LEU A CA 1
ATOM 682 C C . LEU A 1 83 ? -3.527 1.665 16.295 1.00 92.50 83 LEU A C 1
ATOM 684 O O . LEU A 1 83 ? -3.596 0.532 15.828 1.00 92.50 83 LEU A O 1
ATOM 688 N N . GLY A 1 84 ? -2.443 2.431 16.146 1.00 92.00 84 GLY A N 1
ATOM 689 C CA . GLY A 1 84 ? -1.217 1.970 15.480 1.00 92.00 84 GLY A CA 1
ATOM 690 C C . GLY A 1 84 ? -1.204 2.118 13.955 1.00 92.00 84 GLY A C 1
ATOM 691 O O . GLY A 1 84 ? -0.274 1.643 13.312 1.00 92.00 84 GLY A O 1
ATOM 692 N N . PHE A 1 85 ? -2.194 2.800 13.373 1.00 94.12 85 PHE A N 1
ATOM 693 C CA . PHE A 1 85 ? -2.255 3.072 11.937 1.00 94.12 85 PHE A CA 1
ATOM 694 C C . PHE A 1 85 ? -1.886 4.523 11.619 1.00 94.12 85 PHE A C 1
ATOM 696 O O . PHE A 1 85 ? -2.379 5.459 12.249 1.00 94.12 85 PHE A O 1
ATOM 703 N N . SER A 1 86 ? -1.076 4.704 10.578 1.00 94.75 86 SER A N 1
ATOM 704 C CA . SER A 1 86 ? -0.849 5.985 9.910 1.00 94.75 86 SER A CA 1
ATOM 705 C C . SER A 1 86 ? -1.128 5.802 8.423 1.00 94.75 86 SER A C 1
ATOM 707 O O . SER A 1 86 ? -0.718 4.801 7.838 1.00 94.75 86 SER A O 1
ATOM 709 N N . PHE A 1 87 ? -1.858 6.739 7.821 1.00 95.75 87 PHE A N 1
ATOM 710 C CA . PHE A 1 87 ? -2.274 6.654 6.422 1.00 95.75 87 PHE A CA 1
ATOM 711 C C . PHE A 1 87 ? -1.775 7.866 5.645 1.00 95.75 87 PHE A C 1
ATOM 713 O O . PHE A 1 87 ? -2.061 8.999 6.035 1.00 95.75 87 PHE A O 1
ATOM 720 N N . SER A 1 88 ? -1.135 7.603 4.508 1.00 94.56 88 SER A N 1
ATOM 721 C CA . SER A 1 88 ? -0.770 8.604 3.504 1.00 94.56 88 SER A CA 1
ATOM 722 C C . SER A 1 88 ? -1.640 8.416 2.268 1.00 94.56 88 SER A C 1
ATOM 724 O O . SER A 1 88 ? -1.805 7.295 1.787 1.00 94.56 88 SER A O 1
ATOM 726 N N . GLU A 1 89 ? -2.225 9.501 1.771 1.00 95.06 89 GLU A N 1
ATOM 727 C CA . GLU A 1 89 ? -3.043 9.461 0.559 1.00 95.06 89 GLU A CA 1
ATOM 728 C C . GLU A 1 89 ? -2.152 9.381 -0.687 1.00 95.06 89 GLU A C 1
ATOM 730 O O . GLU A 1 89 ? -1.072 9.971 -0.739 1.00 95.06 89 GLU A O 1
ATOM 735 N N . VAL A 1 90 ? -2.613 8.631 -1.687 1.00 94.88 90 VAL A N 1
ATOM 736 C CA . VAL A 1 90 ? -1.937 8.448 -2.977 1.00 94.88 90 VAL A CA 1
ATOM 737 C C . VAL A 1 90 ? -2.904 8.764 -4.109 1.00 94.88 90 VAL A C 1
ATOM 739 O O . VAL A 1 90 ? -4.121 8.673 -3.942 1.00 94.88 90 VAL A O 1
ATOM 742 N N . MET A 1 91 ? -2.367 9.134 -5.267 1.00 95.88 91 MET A N 1
ATOM 743 C CA . MET A 1 91 ? -3.186 9.428 -6.440 1.00 95.88 91 MET A CA 1
ATOM 744 C C . MET A 1 91 ? -3.595 8.133 -7.138 1.00 95.88 91 MET A C 1
ATOM 746 O O . MET A 1 91 ? -2.787 7.216 -7.291 1.00 95.88 91 MET A O 1
ATOM 750 N N . VAL A 1 92 ? -4.835 8.091 -7.615 1.00 95.00 92 VAL A N 1
ATOM 751 C CA . VAL A 1 92 ? -5.324 7.047 -8.516 1.00 95.00 92 VAL A CA 1
ATOM 752 C C . VAL A 1 92 ? -5.639 7.714 -9.847 1.00 95.00 92 VAL A C 1
ATOM 754 O O . VAL A 1 92 ? -6.431 8.653 -9.888 1.00 95.00 92 VAL A O 1
ATOM 757 N N . TYR A 1 93 ? -4.989 7.262 -10.915 1.00 91.00 93 TYR A N 1
ATOM 758 C CA . TYR A 1 93 ? -5.187 7.787 -12.259 1.00 91.00 93 TYR A CA 1
ATOM 759 C C . TYR A 1 93 ? -6.270 6.977 -12.978 1.00 91.00 93 TYR A C 1
ATOM 761 O O . TYR A 1 93 ? -6.236 5.738 -12.999 1.00 91.00 93 TYR A O 1
ATOM 769 N N . GLU A 1 94 ? -7.248 7.687 -13.536 1.00 79.38 94 GLU A N 1
ATOM 770 C CA . GLU A 1 94 ? -8.290 7.131 -14.396 1.00 79.38 94 GLU A CA 1
ATOM 771 C C . GLU A 1 94 ? -7.893 7.448 -15.839 1.00 79.38 94 GLU A C 1
ATOM 773 O O . GLU A 1 94 ? -7.960 8.606 -16.245 1.00 79.38 94 GLU A O 1
ATOM 778 N N . ASN A 1 95 ? -7.411 6.443 -16.574 1.00 59.62 95 ASN A N 1
ATOM 779 C CA . ASN A 1 95 ? -7.327 6.531 -18.035 1.00 59.62 95 ASN A CA 1
ATOM 780 C C . ASN A 1 95 ? -8.723 6.398 -18.639 1.00 59.62 95 ASN A C 1
ATOM 782 O O . ASN A 1 95 ? -9.462 5.505 -18.157 1.00 59.62 95 ASN A O 1
#

pLDDT: mean 89.08, std 11.65, range [42.28, 98.31]

Secondary structure (DSSP, 8-state):
-------GGG--PPP---EE--B-TTT-EEEEESTTS-EEEEEE-EEEGGG--S-SEEEETT--SPEEE-HHHHHHHHHTT-SS------EEE--

Radius of gyration: 16.41 Å; chains: 1; bounding box: 39×24×52 Å